Protein AF-A0A7C2E835-F1 (afdb_monomer)

Secondary structure (DSSP, 8-state):
-----SSHHHHHHHHGGG--------B-TTS-BHHHHHHHHHHHHHHHHHHHHHHHHHHHHHHHHHS-TT---HHHHHHHHHHHHHHHHHHHHHTT-

Foldseek 3Di:
DDDPDPVVVVVVVVVVVPPDPPDDQDADPVRHGPVVVLLVVLVVVLVVLVVVLVVLVVVLVVVPVPDPPPDDDPVNVVSVVSSVVSVVSSVVSVVVD

Structure (mmCIF, N/CA/C/O backbone):
data_AF-A0A7C2E835-F1
#
_entry.id   AF-A0A7C2E835-F1
#
loop_
_atom_site.group_PDB
_atom_site.id
_atom_site.type_symbol
_atom_site.label_atom_id
_atom_site.label_alt_id
_atom_site.label_comp_id
_atom_site.label_asym_id
_atom_site.label_entity_id
_atom_site.label_seq_id
_atom_site.pdbx_PDB_ins_code
_atom_site.Cartn_x
_atom_site.Cartn_y
_atom_site.Cartn_z
_atom_site.occupancy
_atom_site.B_iso_or_equiv
_atom_site.auth_seq_id
_atom_site.auth_comp_id
_atom_site.auth_asym_id
_atom_site.auth_atom_id
_atom_site.pdbx_PDB_model_num
ATOM 1 N N . MET A 1 1 ? 8.612 -61.080 -41.073 1.00 42.03 1 MET A N 1
ATOM 2 C CA . MET A 1 1 ? 9.910 -60.373 -41.047 1.00 42.03 1 MET A CA 1
ATOM 3 C C . MET A 1 1 ? 9.628 -58.880 -41.079 1.00 42.03 1 MET A C 1
A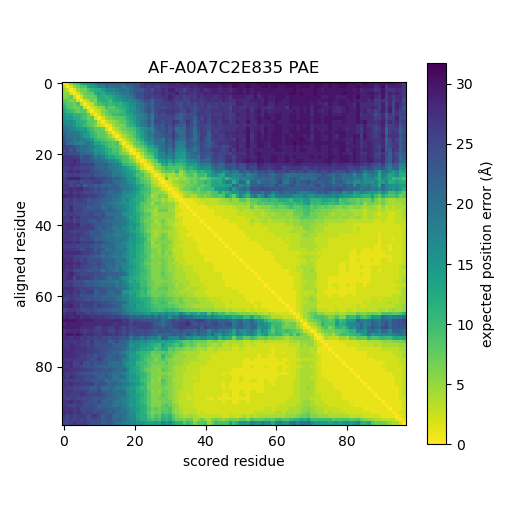TOM 5 O O . MET A 1 1 ? 8.928 -58.417 -41.967 1.00 42.03 1 MET A O 1
ATOM 9 N N . THR A 1 2 ? 10.042 -58.200 -40.018 1.00 54.59 2 THR A N 1
ATOM 10 C CA . THR A 1 2 ? 9.690 -56.849 -39.556 1.00 54.59 2 THR A CA 1
ATOM 11 C C . THR A 1 2 ? 10.279 -55.728 -40.414 1.00 54.59 2 THR A C 1
ATOM 13 O O . THR A 1 2 ? 11.476 -55.752 -40.685 1.00 54.59 2 THR A O 1
ATOM 16 N N . ARG A 1 3 ? 9.478 -54.711 -40.758 1.00 52.06 3 ARG A N 1
ATOM 17 C CA . ARG A 1 3 ? 9.972 -53.379 -41.156 1.00 52.06 3 ARG A CA 1
ATOM 18 C C . ARG A 1 3 ? 9.086 -52.279 -40.556 1.00 52.06 3 ARG A C 1
ATOM 20 O O . ARG A 1 3 ? 8.076 -51.930 -41.164 1.00 52.06 3 ARG A O 1
ATOM 27 N N . PRO A 1 4 ? 9.410 -51.775 -39.354 1.00 53.19 4 PRO A N 1
ATOM 28 C CA . PRO A 1 4 ? 8.673 -50.718 -38.679 1.00 53.19 4 PRO A CA 1
ATOM 29 C C . PRO A 1 4 ? 9.415 -49.376 -38.802 1.00 53.19 4 PRO A C 1
ATOM 31 O O . PRO A 1 4 ? 9.749 -48.778 -37.794 1.00 53.19 4 PRO A O 1
ATOM 34 N N . ASP A 1 5 ? 9.694 -48.889 -40.014 1.00 52.88 5 ASP A N 1
ATOM 35 C CA . ASP A 1 5 ? 10.640 -47.762 -40.164 1.00 52.88 5 ASP A CA 1
ATOM 36 C C . ASP A 1 5 ? 10.021 -46.463 -40.708 1.00 52.88 5 ASP A C 1
ATOM 38 O O . ASP A 1 5 ? 10.679 -45.428 -40.730 1.00 52.88 5 ASP A O 1
ATOM 42 N N . PHE A 1 6 ? 8.736 -46.457 -41.083 1.00 47.31 6 PHE A N 1
ATOM 43 C CA . PHE A 1 6 ? 8.087 -45.245 -41.616 1.00 47.31 6 PHE A CA 1
ATOM 44 C C . PHE A 1 6 ? 7.329 -44.409 -40.574 1.00 47.31 6 PHE A C 1
ATOM 46 O O . PHE A 1 6 ? 7.074 -43.232 -40.806 1.00 47.31 6 PHE A O 1
ATOM 53 N N . LEU A 1 7 ? 7.017 -44.971 -39.402 1.00 47.97 7 LEU A N 1
ATOM 54 C CA . LEU A 1 7 ? 6.334 -44.250 -38.315 1.00 47.97 7 LEU A CA 1
ATOM 55 C C . LEU A 1 7 ? 7.298 -43.515 -37.368 1.00 47.97 7 LEU A C 1
ATOM 57 O O . LEU A 1 7 ? 6.896 -42.559 -36.710 1.00 47.97 7 LEU A O 1
ATOM 61 N N . ALA A 1 8 ? 8.578 -43.901 -37.334 1.00 48.06 8 ALA A N 1
ATOM 62 C CA . ALA A 1 8 ? 9.581 -43.264 -36.478 1.00 48.06 8 ALA A CA 1
ATOM 63 C C . ALA A 1 8 ? 10.049 -41.892 -37.006 1.00 48.06 8 ALA A C 1
ATOM 65 O O . ALA A 1 8 ? 10.413 -41.018 -36.221 1.00 48.06 8 ALA A O 1
ATOM 66 N N . ALA A 1 9 ? 9.988 -41.662 -38.322 1.00 50.00 9 ALA A N 1
ATOM 67 C CA . ALA A 1 9 ? 10.445 -40.410 -38.929 1.00 50.00 9 ALA A CA 1
ATOM 68 C C . ALA A 1 9 ? 9.488 -39.225 -38.688 1.00 50.00 9 ALA A C 1
ATOM 70 O O . ALA A 1 9 ? 9.932 -38.080 -38.625 1.00 50.00 9 ALA A O 1
ATOM 71 N N . LEU A 1 10 ? 8.186 -39.480 -38.501 1.00 49.31 10 LEU A N 1
ATOM 72 C CA . LEU A 1 10 ? 7.195 -38.416 -38.289 1.00 49.31 10 LEU A CA 1
ATOM 73 C C . LEU A 1 10 ? 7.204 -37.877 -36.845 1.00 49.31 10 LEU A C 1
ATOM 75 O O . LEU A 1 10 ? 6.869 -36.719 -36.614 1.00 49.31 10 LEU A O 1
ATOM 79 N N . ILE A 1 11 ? 7.637 -38.690 -35.876 1.00 52.28 11 ILE A N 1
ATOM 80 C CA . ILE A 1 11 ? 7.720 -38.289 -34.461 1.00 52.28 11 ILE A CA 1
ATOM 81 C C . ILE A 1 11 ? 9.000 -37.477 -34.190 1.00 52.28 11 ILE A C 1
ATOM 83 O O . ILE A 1 11 ? 8.980 -36.546 -33.387 1.00 52.28 11 ILE A O 1
ATOM 87 N N . ALA A 1 12 ? 10.094 -37.750 -34.911 1.00 51.97 1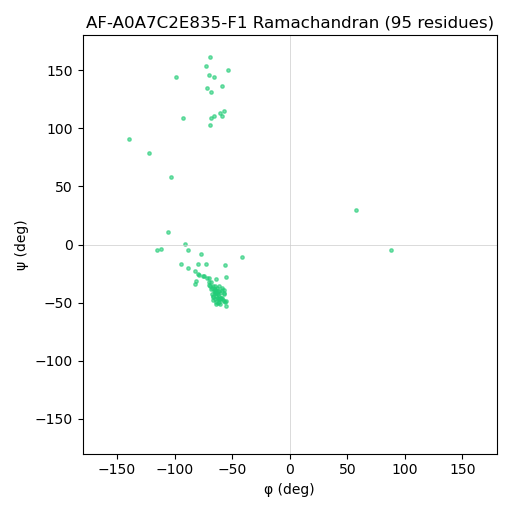2 ALA A N 1
ATOM 88 C CA . ALA A 1 12 ? 11.351 -37.010 -34.763 1.00 51.97 12 ALA A CA 1
ATOM 89 C C . ALA A 1 12 ? 11.261 -35.547 -35.248 1.00 51.97 12 ALA A C 1
ATOM 91 O O . ALA A 1 12 ? 11.885 -34.665 -34.661 1.00 51.97 12 ALA A O 1
ATOM 92 N N . GLY A 1 13 ? 10.447 -35.265 -36.274 1.00 50.66 13 GLY A N 1
ATOM 93 C CA . GLY A 1 13 ? 10.243 -33.901 -36.778 1.00 50.66 13 GLY A CA 1
ATOM 94 C C . GLY A 1 13 ? 9.455 -32.996 -35.824 1.00 50.66 13 GLY A C 1
ATOM 95 O O . GLY A 1 13 ? 9.682 -31.788 -35.797 1.00 50.66 13 GLY A O 1
ATOM 96 N N . LEU A 1 14 ? 8.569 -33.568 -34.999 1.00 51.12 14 LEU A N 1
ATOM 97 C CA . LEU A 1 14 ? 7.716 -32.799 -34.087 1.00 51.12 14 LEU A CA 1
ATOM 98 C C . LEU A 1 14 ? 8.427 -32.402 -32.781 1.00 51.12 14 LEU A C 1
ATOM 100 O O . LEU A 1 14 ? 8.042 -31.417 -32.156 1.00 51.12 14 LEU A O 1
ATOM 104 N N . LEU A 1 15 ? 9.485 -33.122 -32.382 1.00 51.09 15 LEU A N 1
ATOM 105 C CA . LEU A 1 15 ? 10.301 -32.748 -31.217 1.00 51.09 15 LEU A CA 1
ATOM 106 C C . LEU A 1 15 ? 11.316 -31.632 -31.517 1.00 51.09 15 LEU A C 1
ATOM 108 O O . LEU A 1 15 ? 11.694 -30.907 -30.601 1.00 51.09 15 LEU A O 1
ATOM 112 N N . ALA A 1 16 ? 11.742 -31.460 -32.773 1.00 51.53 16 ALA A N 1
ATOM 113 C CA . ALA A 1 16 ? 12.744 -30.454 -33.145 1.00 51.53 16 ALA A CA 1
ATOM 114 C C . ALA A 1 16 ? 12.180 -29.023 -33.271 1.00 51.53 16 ALA A C 1
ATOM 116 O O . ALA A 1 16 ? 12.945 -28.064 -33.256 1.00 51.53 16 ALA A O 1
ATOM 117 N N . ALA A 1 17 ? 10.856 -28.862 -33.382 1.00 52.06 17 ALA A N 1
ATOM 118 C CA . ALA A 1 17 ? 10.210 -27.558 -33.571 1.00 52.06 17 ALA A CA 1
ATOM 119 C C . ALA A 1 17 ? 9.872 -26.819 -32.259 1.00 52.06 17 ALA A C 1
ATOM 121 O O . ALA A 1 17 ? 9.407 -25.684 -32.305 1.00 52.06 17 ALA A O 1
ATOM 122 N N . GLN A 1 18 ? 10.095 -27.445 -31.096 1.00 51.78 18 GLN A N 1
ATOM 123 C CA . GLN A 1 18 ? 9.682 -26.907 -29.794 1.00 51.78 18 GLN A CA 1
ATOM 124 C C . GLN A 1 18 ? 10.833 -26.340 -28.955 1.00 51.78 18 GLN A C 1
ATOM 126 O O . GLN A 1 18 ? 10.615 -26.036 -27.784 1.00 51.78 18 GLN A O 1
ATOM 131 N N . THR A 1 19 ? 12.037 -26.165 -29.505 1.00 54.03 19 THR A N 1
ATOM 132 C CA . THR A 1 19 ? 13.086 -25.390 -28.829 1.00 54.03 19 THR A CA 1
ATOM 133 C C . THR A 1 19 ? 12.625 -23.932 -28.745 1.00 54.03 19 THR A C 1
ATOM 135 O O . THR A 1 19 ? 12.529 -23.269 -29.782 1.00 54.03 19 THR A O 1
ATOM 138 N N . PRO A 1 20 ? 12.303 -23.401 -27.547 1.00 62.00 20 PRO A N 1
ATOM 139 C CA . PRO A 1 20 ? 12.014 -21.983 -27.400 1.00 62.00 20 PRO A CA 1
ATOM 140 C C . PRO A 1 20 ? 13.253 -21.222 -27.879 1.00 62.00 20 PRO A C 1
ATOM 142 O O . PRO A 1 20 ? 14.361 -21.643 -27.538 1.00 62.00 20 PRO A O 1
ATOM 145 N N . PRO A 1 21 ? 13.118 -20.141 -28.665 1.00 60.53 21 PRO A N 1
ATOM 146 C CA . PRO A 1 21 ? 14.279 -19.381 -29.096 1.00 60.53 21 PRO A CA 1
ATOM 147 C C . PRO A 1 21 ? 15.038 -18.903 -27.855 1.00 60.53 21 PRO A C 1
ATOM 149 O O . PRO A 1 21 ? 14.511 -18.136 -27.045 1.00 60.53 21 PRO A O 1
ATOM 152 N N . GLU A 1 22 ? 16.262 -19.401 -27.684 1.00 59.09 22 GLU A N 1
ATOM 153 C CA . GLU A 1 22 ? 17.152 -18.959 -26.623 1.00 59.09 22 GLU A CA 1
ATOM 154 C C . GLU A 1 22 ? 17.443 -17.462 -26.790 1.00 59.09 22 GLU A C 1
ATOM 156 O O . GLU A 1 22 ? 18.061 -17.024 -27.757 1.00 59.09 22 GLU A O 1
ATOM 161 N N . GLY A 1 23 ? 16.958 -16.669 -25.833 1.00 57.00 23 GLY A N 1
ATOM 162 C CA . GLY A 1 23 ? 17.760 -15.646 -25.159 1.00 57.00 23 GLY A CA 1
ATOM 163 C C . GLY A 1 23 ? 18.441 -14.551 -25.986 1.00 57.00 23 GLY A C 1
ATOM 164 O O . GLY A 1 23 ? 19.467 -14.043 -25.546 1.00 57.00 23 GLY A O 1
ATOM 165 N N . GLY A 1 24 ? 17.909 -14.133 -27.135 1.00 57.59 24 GLY A N 1
ATOM 166 C CA . GLY A 1 24 ? 18.339 -12.870 -27.749 1.00 57.59 24 GLY A CA 1
ATOM 167 C C . GLY A 1 24 ? 17.943 -11.669 -26.867 1.00 57.59 24 GLY A C 1
ATOM 168 O O . GLY A 1 24 ? 16.866 -11.709 -26.263 1.00 57.59 24 GLY A O 1
ATOM 169 N N . PRO A 1 25 ? 18.754 -10.592 -26.772 1.00 58.03 25 PRO A N 1
ATOM 170 C CA . PRO A 1 25 ? 18.395 -9.412 -25.988 1.00 58.03 25 PRO A CA 1
ATOM 171 C C . PRO A 1 25 ? 17.084 -8.833 -26.524 1.00 58.03 25 PRO A C 1
ATOM 173 O O . PRO A 1 25 ? 17.028 -8.312 -27.641 1.00 58.03 25 PRO A O 1
ATOM 176 N N . ARG A 1 26 ? 16.014 -8.952 -25.733 1.00 67.00 26 ARG A N 1
ATOM 177 C CA . ARG A 1 26 ? 14.694 -8.439 -26.093 1.00 67.00 26 ARG A CA 1
ATOM 178 C C . ARG A 1 26 ? 14.776 -6.917 -26.059 1.00 67.00 26 ARG A C 1
ATOM 180 O O . ARG A 1 26 ? 14.844 -6.310 -24.995 1.00 67.00 26 ARG A O 1
ATOM 187 N N . ARG A 1 27 ? 14.868 -6.295 -27.233 1.00 74.25 27 ARG A N 1
ATOM 188 C CA . ARG A 1 27 ? 14.879 -4.836 -27.384 1.00 74.25 27 ARG A CA 1
ATOM 189 C C . ARG A 1 27 ? 13.489 -4.347 -27.755 1.00 74.25 27 ARG A C 1
ATOM 191 O O . ARG A 1 27 ? 12.769 -5.017 -28.494 1.00 74.25 27 ARG A O 1
ATOM 198 N N . LEU A 1 28 ? 13.117 -3.181 -27.241 1.00 73.00 28 LEU A N 1
ATOM 199 C CA . LEU A 1 28 ? 11.920 -2.482 -27.693 1.00 73.00 28 LEU A CA 1
ATOM 200 C C . LEU A 1 28 ? 12.117 -1.961 -29.131 1.00 73.00 28 LEU A C 1
ATOM 202 O O . LEU A 1 28 ? 13.257 -1.803 -29.576 1.00 73.00 28 LEU A O 1
ATOM 206 N N . PRO A 1 29 ? 11.022 -1.634 -29.847 1.00 69.62 29 PRO A N 1
ATOM 207 C CA . PRO A 1 29 ? 11.080 -1.019 -31.179 1.00 69.62 29 PRO A CA 1
ATOM 208 C C . PRO A 1 29 ? 11.876 0.298 -31.238 1.00 69.62 29 PRO A C 1
ATOM 210 O O . PRO A 1 29 ? 12.279 0.721 -32.315 1.00 69.62 29 PRO A O 1
ATOM 213 N N . ASP A 1 30 ? 12.107 0.936 -30.088 1.00 72.88 30 ASP A N 1
ATOM 214 C CA . ASP A 1 30 ? 12.898 2.161 -29.926 1.00 72.88 30 ASP A CA 1
ATOM 215 C C . ASP A 1 30 ? 14.394 1.908 -29.635 1.00 72.88 30 ASP A C 1
ATOM 217 O O . ASP A 1 30 ? 15.162 2.854 -29.472 1.00 72.88 30 ASP A O 1
ATOM 221 N N . GLY A 1 31 ? 14.821 0.642 -29.562 1.00 69.44 31 GLY A N 1
ATOM 222 C CA . GLY A 1 31 ? 16.207 0.239 -29.321 1.00 69.44 31 GLY A CA 1
ATOM 223 C C . GLY A 1 31 ? 16.613 0.105 -27.848 1.00 69.44 31 GLY A C 1
ATOM 224 O O . GLY A 1 31 ? 17.724 -0.365 -27.589 1.00 69.44 31 GLY A O 1
ATOM 225 N N . ARG A 1 32 ? 15.747 0.448 -26.883 1.00 75.75 32 ARG A N 1
ATOM 226 C CA . ARG A 1 32 ? 16.023 0.254 -25.445 1.00 75.75 32 ARG A CA 1
ATOM 227 C C . ARG A 1 32 ? 15.951 -1.221 -25.055 1.00 75.75 32 ARG A C 1
ATOM 229 O O . ARG A 1 32 ? 15.233 -2.003 -25.683 1.00 75.75 32 ARG A O 1
ATOM 236 N N . SER A 1 33 ? 16.675 -1.613 -24.005 1.00 81.12 33 SER A N 1
ATOM 237 C CA . SER A 1 33 ? 16.532 -2.963 -23.457 1.00 81.12 33 SER A CA 1
ATOM 238 C C . SER A 1 33 ? 15.151 -3.108 -22.797 1.00 81.12 33 SER A C 1
ATOM 240 O O . SER A 1 33 ? 14.699 -2.239 -22.047 1.00 81.12 33 SER A O 1
ATOM 242 N N . GLN A 1 34 ? 14.434 -4.186 -23.120 1.00 83.38 34 GLN A N 1
ATOM 243 C CA . GLN A 1 34 ? 13.126 -4.466 -22.528 1.00 83.38 34 GLN A CA 1
ATOM 244 C C . GLN A 1 34 ? 13.247 -4.722 -21.028 1.00 83.38 34 GLN A C 1
ATOM 246 O O . GLN A 1 34 ? 12.384 -4.293 -20.265 1.00 83.38 34 GLN A O 1
ATOM 251 N N . ASP A 1 35 ? 14.338 -5.358 -20.613 1.00 83.62 35 ASP A N 1
ATOM 252 C CA . ASP A 1 35 ? 14.577 -5.711 -19.220 1.00 83.62 35 ASP A CA 1
ATOM 253 C C . ASP A 1 35 ? 14.791 -4.464 -18.344 1.00 83.62 35 ASP 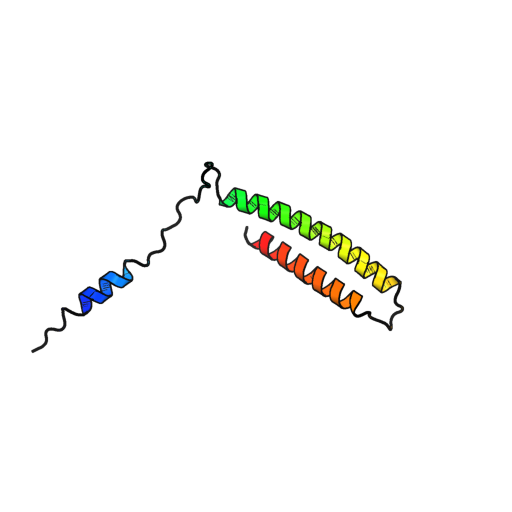A C 1
ATOM 255 O O . ASP A 1 35 ? 14.175 -4.368 -17.283 1.00 83.62 35 ASP A O 1
ATOM 259 N N . GLU A 1 36 ? 15.552 -3.452 -18.794 1.00 85.25 36 GLU A N 1
ATOM 260 C CA . GLU A 1 36 ? 15.692 -2.189 -18.043 1.00 85.25 36 GLU A CA 1
ATOM 261 C C . GLU A 1 36 ? 14.380 -1.401 -18.001 1.00 85.25 36 GLU A C 1
ATOM 263 O O . GLU A 1 36 ? 14.050 -0.797 -16.978 1.00 85.25 36 GLU A O 1
ATOM 268 N N . ALA A 1 37 ? 13.609 -1.406 -19.094 1.00 87.25 37 ALA A N 1
ATOM 269 C CA . ALA A 1 37 ? 12.310 -0.740 -19.129 1.00 87.25 37 ALA A CA 1
ATOM 270 C C . ALA A 1 37 ? 11.321 -1.380 -18.138 1.00 87.25 37 ALA A C 1
ATOM 272 O O . ALA A 1 37 ? 10.613 -0.663 -17.428 1.00 87.25 37 ALA A O 1
ATOM 273 N N . ILE A 1 38 ? 11.303 -2.716 -18.051 1.00 87.50 38 ILE A N 1
ATOM 274 C CA . ILE A 1 38 ? 10.507 -3.457 -17.065 1.00 87.50 38 ILE A CA 1
ATOM 275 C C . ILE A 1 38 ? 10.998 -3.154 -15.649 1.00 87.50 38 ILE A C 1
ATOM 277 O O . ILE A 1 38 ? 10.177 -2.844 -14.789 1.00 87.50 38 ILE A O 1
ATOM 281 N N . LEU A 1 39 ? 12.312 -3.190 -15.412 1.00 89.25 39 LEU A N 1
ATOM 282 C CA . LEU A 1 39 ? 12.904 -2.913 -14.103 1.00 89.25 39 LEU A CA 1
ATOM 283 C C . LEU A 1 39 ? 12.521 -1.520 -13.595 1.00 89.25 39 LEU A C 1
ATOM 285 O O . LEU A 1 39 ? 12.072 -1.380 -12.457 1.00 89.25 39 LEU A O 1
ATOM 289 N N . LYS A 1 40 ? 12.641 -0.496 -14.446 1.00 91.06 40 LYS A N 1
ATOM 290 C CA . LYS A 1 40 ? 12.254 0.872 -14.092 1.00 91.06 40 LYS A CA 1
ATOM 291 C C . LYS A 1 40 ? 10.764 0.966 -13.758 1.00 91.06 40 LYS A C 1
ATOM 293 O O . LYS A 1 40 ? 10.411 1.529 -12.726 1.00 91.06 40 LYS A O 1
ATOM 298 N N . ALA A 1 41 ? 9.903 0.379 -14.588 1.00 93.31 41 ALA A N 1
ATOM 299 C CA . ALA A 1 41 ? 8.460 0.397 -14.357 1.00 93.31 41 ALA A CA 1
ATOM 300 C C . ALA A 1 41 ? 8.054 -0.365 -13.079 1.00 93.31 41 ALA A C 1
ATOM 302 O O . ALA A 1 41 ? 7.149 0.059 -12.360 1.00 93.31 41 ALA A O 1
ATOM 303 N N . ASP A 1 42 ? 8.708 -1.489 -12.776 1.00 93.31 42 ASP A N 1
ATOM 304 C CA . ASP A 1 42 ? 8.467 -2.250 -11.548 1.00 93.31 42 ASP A CA 1
ATOM 305 C C . ASP A 1 42 ? 8.951 -1.497 -10.305 1.00 93.31 42 ASP A C 1
ATOM 307 O O . ASP A 1 42 ? 8.289 -1.557 -9.263 1.00 93.31 42 ASP A O 1
ATOM 31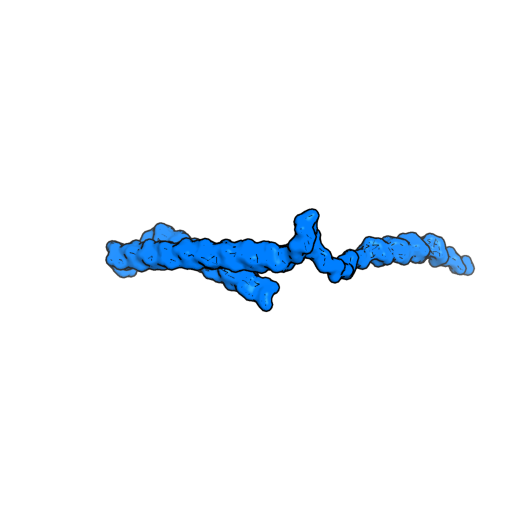1 N N . TRP A 1 43 ? 10.060 -0.762 -10.410 1.00 93.62 43 TRP A N 1
ATOM 312 C CA . TRP A 1 43 ? 10.542 0.119 -9.350 1.00 93.62 43 TRP A CA 1
ATOM 313 C C . TRP A 1 43 ? 9.554 1.255 -9.072 1.00 93.62 43 TRP A C 1
ATOM 315 O O . TRP A 1 43 ? 9.116 1.395 -7.931 1.00 93.62 43 TRP A O 1
ATOM 325 N N . GLU A 1 44 ? 9.119 1.990 -10.100 1.00 96.44 44 GLU A N 1
ATOM 326 C CA . GLU A 1 44 ? 8.136 3.080 -9.966 1.00 96.44 44 GLU A CA 1
ATOM 327 C C . GLU A 1 44 ? 6.845 2.583 -9.297 1.00 96.44 44 GLU A C 1
ATOM 329 O O . GLU A 1 44 ? 6.413 3.131 -8.283 1.00 96.44 44 GLU A O 1
ATOM 334 N N . LYS A 1 45 ? 6.295 1.456 -9.765 1.00 96.69 45 LYS A N 1
ATOM 335 C CA . LYS A 1 45 ? 5.103 0.847 -9.151 1.00 96.69 45 LYS A CA 1
ATOM 336 C C . LYS A 1 45 ? 5.330 0.367 -7.717 1.00 96.69 45 LYS A C 1
ATOM 338 O O . LYS A 1 45 ? 4.386 0.318 -6.936 1.00 96.69 45 LYS A O 1
ATOM 343 N N . SER A 1 46 ? 6.550 -0.039 -7.363 1.00 95.69 46 SER A N 1
ATOM 344 C CA . SER A 1 46 ? 6.866 -0.434 -5.983 1.00 95.69 46 SER A CA 1
ATOM 345 C C . SER A 1 46 ? 6.875 0.771 -5.045 1.00 95.69 46 SER A C 1
ATOM 347 O O . SER A 1 46 ? 6.449 0.640 -3.901 1.00 95.69 46 SER A O 1
ATOM 349 N N . ILE A 1 47 ? 7.318 1.937 -5.528 1.00 97.81 47 ILE A N 1
ATOM 350 C CA . ILE A 1 47 ? 7.250 3.199 -4.782 1.00 97.81 47 ILE A CA 1
ATOM 351 C C . ILE A 1 47 ? 5.791 3.626 -4.579 1.00 97.81 47 ILE A C 1
ATOM 353 O O . ILE A 1 47 ? 5.415 3.986 -3.465 1.00 97.81 47 ILE A O 1
ATOM 357 N N . GLU A 1 48 ? 4.957 3.527 -5.616 1.00 98.19 48 GLU A N 1
ATOM 358 C CA . GLU A 1 48 ? 3.519 3.821 -5.522 1.00 98.19 48 GLU A CA 1
ATOM 359 C C . GLU A 1 48 ? 2.805 2.903 -4.517 1.00 98.19 48 GLU A C 1
ATOM 361 O O . GLU A 1 48 ? 2.137 3.389 -3.603 1.00 98.19 48 GLU A O 1
ATOM 366 N N . ASP A 1 49 ? 2.995 1.582 -4.633 1.00 98.12 49 ASP A N 1
ATOM 367 C CA . ASP A 1 49 ? 2.421 0.610 -3.694 1.00 98.12 49 ASP A CA 1
ATOM 368 C C . ASP A 1 49 ? 2.898 0.880 -2.250 1.00 98.12 49 ASP A C 1
ATOM 370 O O . ASP A 1 49 ? 2.130 0.715 -1.302 1.00 98.12 49 ASP A O 1
ATOM 374 N N . ALA A 1 50 ? 4.160 1.288 -2.059 1.00 98.12 50 ALA A N 1
ATOM 375 C CA . ALA A 1 50 ? 4.705 1.607 -0.739 1.00 98.12 50 ALA A CA 1
ATOM 376 C C . ALA A 1 50 ? 4.068 2.873 -0.144 1.00 98.12 50 ALA A C 1
ATOM 378 O O . ALA A 1 50 ? 3.776 2.906 1.052 1.00 98.12 50 ALA A O 1
ATOM 379 N N . ALA A 1 51 ? 3.795 3.889 -0.966 1.00 98.44 51 ALA A N 1
ATOM 380 C CA . ALA A 1 51 ? 3.050 5.068 -0.537 1.00 98.44 51 ALA A CA 1
ATOM 381 C C . ALA A 1 51 ? 1.599 4.719 -0.144 1.00 98.44 51 ALA A C 1
ATOM 383 O O . ALA A 1 51 ? 1.109 5.197 0.882 1.00 98.44 51 ALA A O 1
ATOM 384 N N . GLU A 1 52 ? 0.924 3.842 -0.904 1.00 98.25 52 GLU A N 1
ATOM 385 C CA . GLU A 1 52 ? -0.408 3.324 -0.539 1.00 98.25 52 GLU A CA 1
ATOM 386 C C . GLU A 1 52 ? -0.354 2.550 0.789 1.00 98.25 52 GLU A C 1
ATOM 388 O O . GLU A 1 52 ? -1.232 2.718 1.636 1.00 98.25 52 GLU A O 1
ATOM 393 N N . LEU A 1 53 ? 0.704 1.763 1.015 1.00 98.19 53 LEU A N 1
ATOM 394 C CA . LEU A 1 53 ? 0.906 1.009 2.253 1.00 98.19 53 LEU A CA 1
ATOM 395 C C . LEU A 1 53 ? 1.000 1.933 3.474 1.00 98.19 53 LEU A C 1
ATOM 397 O O . LEU A 1 53 ? 0.316 1.681 4.465 1.00 98.19 53 LEU A O 1
ATOM 401 N N . VAL A 1 54 ? 1.783 3.017 3.398 1.00 98.50 54 VAL A N 1
ATOM 402 C CA . VAL A 1 54 ? 1.885 4.010 4.485 1.00 98.50 54 VAL A CA 1
ATOM 403 C C . VAL A 1 54 ? 0.511 4.590 4.814 1.00 98.50 54 VAL A C 1
ATOM 405 O O . VAL A 1 54 ? 0.094 4.573 5.971 1.00 98.50 54 VAL A O 1
ATOM 408 N N . LYS A 1 55 ? -0.237 5.015 3.791 1.00 98.38 55 LYS A N 1
ATOM 409 C CA . LYS A 1 55 ? -1.581 5.577 3.967 1.00 98.38 55 LYS A CA 1
ATOM 410 C C . LYS A 1 55 ? -2.542 4.589 4.635 1.00 98.38 55 LYS A C 1
ATOM 412 O O . LYS A 1 55 ? -3.273 4.961 5.550 1.00 98.38 55 LYS A O 1
ATOM 417 N N . LEU A 1 56 ? -2.565 3.335 4.185 1.00 98.25 56 LEU A N 1
ATOM 418 C CA . LEU A 1 56 ? -3.441 2.314 4.766 1.00 98.25 56 LEU A CA 1
ATOM 419 C C . LEU A 1 56 ? -3.040 1.968 6.201 1.00 98.25 56 LEU A C 1
ATOM 421 O O . LEU A 1 56 ? -3.914 1.739 7.032 1.00 98.25 56 LEU A O 1
ATOM 425 N N . ALA A 1 57 ? -1.743 1.959 6.511 1.00 97.94 57 ALA A N 1
ATOM 426 C CA . ALA A 1 57 ? -1.261 1.727 7.868 1.00 97.94 57 ALA A CA 1
ATOM 427 C C . ALA A 1 57 ? -1.699 2.848 8.826 1.00 97.94 57 ALA A C 1
ATOM 429 O O . ALA A 1 57 ? -2.152 2.563 9.936 1.00 97.94 57 ALA A O 1
ATOM 430 N N . GLU A 1 58 ? -1.636 4.109 8.392 1.00 97.81 58 GLU A N 1
ATOM 431 C CA . GLU A 1 58 ? -2.161 5.249 9.156 1.00 97.81 58 GLU A CA 1
ATOM 432 C C . GLU A 1 58 ? -3.675 5.137 9.378 1.00 97.81 58 GLU A C 1
ATOM 434 O O . GLU A 1 58 ? -4.162 5.361 10.489 1.00 97.81 58 GLU A O 1
ATOM 439 N N . GLN A 1 59 ? -4.425 4.737 8.347 1.00 95.00 59 GLN A N 1
ATOM 440 C CA . GLN A 1 59 ? -5.867 4.506 8.459 1.00 95.00 59 GLN A CA 1
ATOM 441 C C . GLN A 1 59 ? -6.191 3.369 9.429 1.00 95.00 59 GLN A C 1
ATOM 443 O O . GLN A 1 59 ? -7.047 3.542 10.293 1.00 95.00 59 GLN A O 1
ATOM 448 N N . LEU A 1 60 ? -5.483 2.239 9.335 1.00 94.69 60 LEU A N 1
ATOM 449 C CA . LEU A 1 60 ? -5.655 1.107 10.243 1.00 94.69 60 LEU A CA 1
ATOM 450 C C . LEU A 1 60 ? -5.393 1.521 11.690 1.00 94.69 60 LEU A C 1
ATOM 452 O O . LEU A 1 60 ? -6.192 1.209 12.569 1.00 94.69 60 LEU A O 1
ATOM 456 N N . LYS A 1 61 ? -4.304 2.259 11.931 1.00 93.81 61 LYS A N 1
ATOM 457 C CA . LYS A 1 61 ? -3.991 2.802 13.253 1.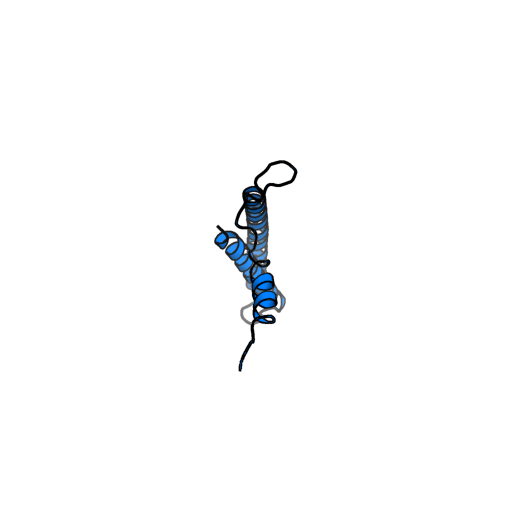00 93.81 61 LYS A CA 1
ATOM 458 C C . LYS A 1 61 ? -5.141 3.666 13.771 1.00 93.81 61 LYS A C 1
ATOM 460 O O . LYS A 1 61 ? -5.604 3.440 14.882 1.00 93.81 61 LYS A O 1
ATOM 465 N N . SER A 1 62 ? -5.633 4.605 12.962 1.00 92.12 62 SER A N 1
ATOM 466 C CA . SER A 1 62 ? -6.724 5.494 13.369 1.00 92.12 62 SER A CA 1
ATOM 467 C C . SER A 1 62 ? -8.022 4.738 13.670 1.00 92.12 62 SER A C 1
ATOM 469 O O . SER A 1 62 ? -8.704 5.056 14.641 1.00 92.12 62 SER A O 1
ATOM 471 N N . GLU A 1 63 ? -8.362 3.720 12.877 1.00 89.31 63 GLU A N 1
ATOM 472 C CA . GLU A 1 63 ? -9.514 2.852 13.142 1.00 89.31 63 GLU A CA 1
ATOM 473 C C . GLU A 1 63 ? -9.349 2.079 14.457 1.00 89.31 63 GLU A C 1
ATOM 475 O O . GLU A 1 63 ? -10.295 1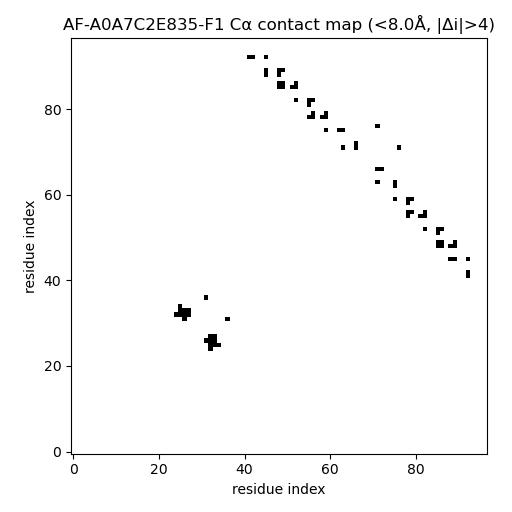.980 15.235 1.00 89.31 63 GLU A O 1
ATOM 480 N N . LEU A 1 64 ? -8.156 1.556 14.740 1.00 89.06 64 LEU A N 1
ATOM 481 C CA . LEU A 1 64 ? -7.879 0.840 15.987 1.00 89.06 64 LEU A CA 1
ATOM 482 C C . LEU A 1 64 ? -7.856 1.761 17.216 1.00 89.06 64 LEU A C 1
ATOM 484 O O . LEU A 1 64 ? -8.251 1.332 18.291 1.00 89.06 64 LEU A O 1
ATOM 488 N N . GLU A 1 65 ? -7.431 3.018 17.075 1.00 89.06 65 GLU A N 1
ATOM 489 C CA . GLU A 1 65 ? -7.466 4.009 18.163 1.00 89.06 65 GLU A CA 1
ATOM 490 C C . GLU A 1 65 ? -8.894 4.476 18.486 1.00 89.06 65 GLU A C 1
ATOM 492 O O . GLU A 1 65 ? -9.179 4.847 19.622 1.00 89.06 65 GLU A O 1
ATOM 497 N N . ARG A 1 66 ? -9.796 4.468 17.496 1.00 85.06 66 ARG A N 1
ATOM 498 C CA . ARG A 1 66 ? -11.202 4.875 17.667 1.00 85.06 66 ARG A CA 1
ATOM 499 C C . ARG A 1 66 ? -12.083 3.773 18.238 1.00 85.06 66 ARG A C 1
ATOM 501 O O . ARG A 1 66 ? -13.045 4.073 18.940 1.00 85.06 66 ARG A O 1
ATOM 508 N N . ASN A 1 67 ? -11.801 2.523 17.889 1.00 75.31 67 ASN A N 1
ATOM 509 C CA . ASN A 1 67 ? -12.590 1.387 18.335 1.00 75.31 67 ASN A CA 1
ATOM 510 C C . ASN A 1 67 ? -11.970 0.821 19.622 1.00 75.31 67 ASN A C 1
ATOM 512 O O . ASN A 1 67 ? -10.907 0.206 19.581 1.00 75.31 67 ASN A O 1
ATOM 516 N N . GLU A 1 68 ? -12.629 1.015 20.771 1.00 63.50 68 GLU A N 1
ATOM 517 C CA . GLU A 1 68 ? -12.235 0.351 22.021 1.00 63.50 68 GLU A CA 1
ATOM 518 C C . GLU A 1 68 ? -12.143 -1.171 21.817 1.00 63.50 68 GLU A C 1
ATOM 520 O O . GLU A 1 68 ? -12.871 -1.740 21.001 1.00 63.50 68 GLU A O 1
ATOM 525 N N . HIS A 1 69 ? -11.252 -1.812 22.583 1.00 66.19 69 HIS A N 1
ATOM 526 C CA . HIS A 1 69 ? -10.678 -3.166 22.443 1.00 66.19 69 HIS A CA 1
ATOM 527 C C . HIS A 1 69 ? -11.597 -4.340 22.027 1.00 66.19 69 HIS A C 1
ATOM 529 O O . HIS A 1 69 ? -11.095 -5.423 21.736 1.00 66.19 69 HIS A O 1
ATOM 535 N N . HIS A 1 70 ? -12.916 -4.161 22.004 1.00 58.59 70 HIS A N 1
ATOM 536 C CA . HIS A 1 70 ? -13.916 -5.201 21.781 1.00 58.59 70 HIS A CA 1
ATOM 537 C C . HIS A 1 70 ? -14.679 -5.084 20.451 1.00 58.59 70 HIS A C 1
ATOM 539 O O . HIS A 1 70 ? -15.464 -5.979 20.142 1.00 58.59 70 HIS A O 1
ATOM 545 N N . VAL A 1 71 ? -14.450 -4.044 19.637 1.00 62.50 71 VAL A N 1
ATOM 546 C CA . VAL A 1 71 ? -15.134 -3.886 18.338 1.00 62.50 71 VAL A CA 1
ATOM 547 C C . VAL A 1 71 ? -14.117 -3.788 17.201 1.00 62.50 71 VAL A C 1
ATOM 549 O O . VAL A 1 71 ? -13.822 -2.716 16.684 1.00 62.50 71 VAL A O 1
ATOM 552 N N . LEU A 1 72 ? -13.574 -4.931 16.773 1.00 67.50 72 LEU A N 1
ATOM 553 C CA . LEU A 1 72 ? -12.850 -4.991 15.501 1.00 67.50 72 LEU A CA 1
ATOM 554 C C . LEU A 1 72 ? -13.852 -4.792 14.361 1.00 67.50 72 LEU A C 1
ATOM 556 O O . LEU A 1 72 ? -14.690 -5.654 14.090 1.00 67.50 72 LEU A O 1
ATOM 560 N N . SER A 1 73 ? -13.784 -3.636 13.705 1.00 79.88 73 SER A N 1
ATOM 561 C CA . SER A 1 73 ? -14.653 -3.341 12.575 1.00 79.88 73 SER A CA 1
ATOM 562 C C . SER A 1 73 ? -14.264 -4.206 11.369 1.00 79.88 73 SER A C 1
ATOM 564 O O . SER A 1 73 ? -13.089 -4.487 11.116 1.00 79.88 73 SER A O 1
ATOM 566 N N . VAL A 1 74 ? -15.259 -4.598 10.568 1.00 88.06 74 VAL A N 1
ATOM 567 C CA . VAL A 1 74 ? -15.025 -5.253 9.264 1.00 88.06 74 VAL A CA 1
ATOM 568 C C . VAL A 1 74 ? -14.128 -4.382 8.370 1.00 88.06 74 VAL A C 1
ATOM 570 O O . VAL A 1 74 ? -13.388 -4.900 7.537 1.00 88.06 74 VAL A O 1
ATOM 573 N N . SER A 1 75 ? -14.163 -3.059 8.565 1.00 89.12 75 SER A N 1
ATOM 574 C CA . SER A 1 75 ? -13.283 -2.109 7.884 1.00 89.12 75 SER A CA 1
ATOM 575 C C . SER A 1 75 ? -11.812 -2.354 8.230 1.00 89.12 75 SER A C 1
ATOM 577 O O . SER A 1 75 ? -11.005 -2.533 7.322 1.00 89.12 75 SER A O 1
ATOM 579 N N . SER A 1 76 ? -11.464 -2.463 9.518 1.00 91.62 76 SER A N 1
ATOM 580 C CA . SER A 1 76 ? -10.084 -2.706 9.963 1.00 91.62 76 SER A CA 1
ATOM 581 C C . SER A 1 76 ? -9.511 -4.008 9.404 1.00 91.62 76 SER A C 1
ATOM 583 O O . SER A 1 76 ? -8.359 -4.033 8.974 1.00 91.62 76 SER A O 1
ATOM 585 N N . ILE A 1 77 ? -10.324 -5.070 9.340 1.00 93.25 77 ILE A N 1
ATOM 586 C CA . ILE A 1 77 ? -9.922 -6.355 8.742 1.00 93.25 77 ILE A CA 1
ATOM 587 C C . ILE A 1 77 ? -9.579 -6.169 7.259 1.00 93.25 77 ILE A C 1
ATOM 589 O O . ILE A 1 77 ? -8.497 -6.551 6.821 1.00 93.25 77 ILE A O 1
ATOM 593 N N . ARG A 1 78 ? -10.453 -5.507 6.493 1.00 94.94 78 ARG A N 1
ATOM 594 C CA . ARG A 1 78 ? -10.229 -5.259 5.059 1.00 94.94 78 ARG A CA 1
ATOM 595 C C . ARG A 1 78 ? -9.011 -4.377 4.792 1.00 94.94 78 ARG A C 1
ATOM 597 O O . ARG A 1 78 ? -8.300 -4.591 3.811 1.00 94.94 78 ARG A O 1
ATOM 604 N N . ILE A 1 79 ? -8.764 -3.380 5.644 1.00 96.06 79 ILE A N 1
ATOM 605 C CA . ILE A 1 79 ? -7.570 -2.531 5.537 1.00 96.06 79 ILE A CA 1
ATOM 606 C C . ILE A 1 79 ? -6.310 -3.379 5.762 1.00 96.06 79 ILE A C 1
ATOM 608 O O . ILE A 1 79 ? -5.364 -3.273 4.981 1.00 96.06 79 ILE A O 1
ATOM 612 N N . ALA A 1 80 ? -6.308 -4.255 6.772 1.00 96.69 80 ALA A N 1
ATOM 613 C CA . ALA A 1 80 ? -5.191 -5.159 7.033 1.00 96.69 80 ALA A CA 1
ATOM 614 C C . ALA A 1 80 ? -4.930 -6.121 5.856 1.00 96.69 80 ALA A C 1
ATOM 616 O O . ALA A 1 80 ? -3.796 -6.211 5.386 1.00 96.69 80 ALA A O 1
ATOM 617 N N . GLU A 1 81 ? -5.969 -6.754 5.302 1.00 97.94 81 GLU A N 1
ATOM 618 C CA . GLU A 1 81 ? -5.854 -7.620 4.115 1.00 97.94 81 GLU A CA 1
ATOM 619 C C . GLU A 1 81 ? -5.245 -6.869 2.921 1.00 97.94 81 GLU A C 1
ATOM 621 O O . GLU A 1 81 ? -4.355 -7.368 2.227 1.00 97.94 81 GLU A O 1
ATOM 626 N N . ARG A 1 82 ? -5.668 -5.619 2.699 1.00 98.19 82 ARG A N 1
ATOM 627 C CA . ARG A 1 82 ? -5.126 -4.792 1.618 1.00 98.19 82 ARG A CA 1
ATOM 628 C C . ARG A 1 82 ? -3.642 -4.466 1.817 1.00 98.19 82 ARG A C 1
ATOM 630 O O . ARG A 1 82 ? -2.885 -4.481 0.842 1.00 98.19 82 ARG A O 1
ATOM 637 N N . ILE A 1 83 ? -3.216 -4.204 3.054 1.00 98.56 83 ILE A N 1
ATOM 638 C CA . ILE A 1 83 ? -1.798 -4.009 3.398 1.00 98.56 83 ILE A CA 1
ATOM 639 C C . ILE A 1 83 ? -0.994 -5.271 3.057 1.00 98.56 83 ILE A C 1
ATOM 641 O O . ILE A 1 83 ? 0.051 -5.171 2.406 1.00 98.56 83 ILE A O 1
ATOM 645 N N . GLU A 1 84 ? -1.485 -6.459 3.419 1.00 98.62 84 GLU A N 1
ATOM 646 C CA . GLU A 1 84 ? -0.823 -7.730 3.095 1.00 98.62 84 GLU A CA 1
ATOM 647 C C . GLU A 1 84 ? -0.679 -7.938 1.581 1.00 98.62 84 GLU A C 1
ATOM 649 O O . GLU A 1 84 ? 0.375 -8.362 1.089 1.00 98.62 84 GLU A O 1
ATOM 654 N N . GLU A 1 85 ? -1.716 -7.606 0.810 1.00 98.31 85 GLU A N 1
ATOM 655 C CA . GLU A 1 85 ? -1.674 -7.689 -0.647 1.00 98.31 85 GLU A CA 1
ATOM 656 C C . GLU A 1 85 ? -0.613 -6.779 -1.269 1.00 98.31 85 GLU A C 1
ATOM 658 O O . GLU A 1 85 ? 0.098 -7.218 -2.182 1.00 98.31 85 GLU A O 1
ATOM 663 N N . LEU A 1 86 ? -0.518 -5.526 -0.812 1.00 98.00 86 LEU A N 1
ATOM 664 C CA . LEU A 1 86 ? 0.470 -4.558 -1.295 1.00 98.00 86 LEU A CA 1
ATOM 665 C C . LEU A 1 86 ? 1.884 -4.991 -0.917 1.00 98.00 86 LEU A C 1
ATOM 667 O O . LEU A 1 86 ? 2.750 -5.095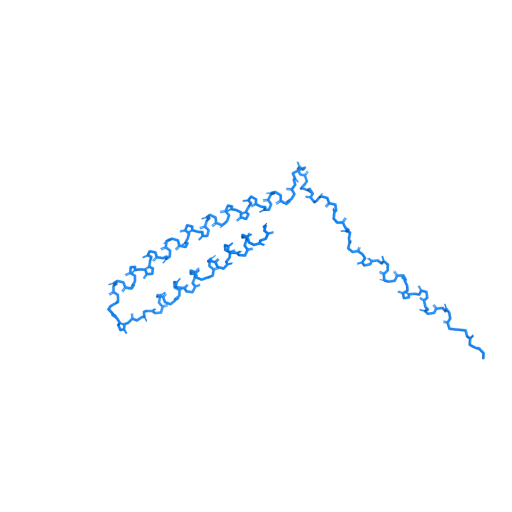 -1.787 1.00 98.00 86 LEU A O 1
ATOM 671 N N . ALA A 1 87 ? 2.100 -5.367 0.345 1.0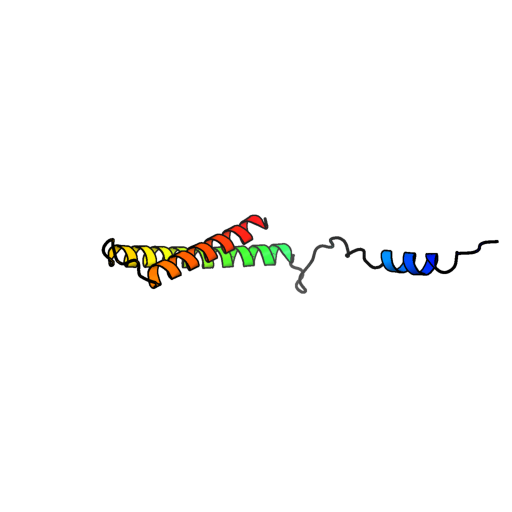0 98.12 87 ALA A N 1
ATOM 672 C CA . ALA A 1 87 ? 3.386 -5.872 0.814 1.00 98.12 87 ALA A CA 1
ATOM 673 C C . ALA A 1 87 ? 3.839 -7.097 -0.002 1.00 98.12 87 ALA A C 1
ATOM 675 O O . ALA A 1 87 ? 4.997 -7.203 -0.422 1.00 98.12 87 ALA A O 1
ATOM 676 N N . ARG A 1 88 ? 2.910 -8.013 -0.309 1.00 98.12 88 ARG A N 1
ATOM 677 C CA . ARG A 1 88 ? 3.181 -9.182 -1.155 1.00 98.12 88 ARG A CA 1
ATOM 678 C C . ARG A 1 88 ? 3.531 -8.790 -2.591 1.00 98.12 88 ARG A C 1
ATOM 680 O O . ARG A 1 88 ? 4.412 -9.430 -3.172 1.00 98.12 88 ARG A O 1
ATOM 687 N N . ARG A 1 89 ? 2.860 -7.792 -3.178 1.00 96.81 89 ARG A N 1
ATOM 688 C CA . ARG A 1 89 ? 3.150 -7.289 -4.533 1.00 96.81 89 ARG A CA 1
ATOM 689 C C . ARG A 1 89 ? 4.538 -6.661 -4.615 1.00 96.81 89 ARG A C 1
ATOM 691 O O . ARG A 1 89 ? 5.314 -7.078 -5.474 1.00 96.81 89 ARG A O 1
ATOM 698 N N . ILE A 1 90 ? 4.875 -5.770 -3.683 1.00 96.56 90 ILE A N 1
ATOM 699 C CA . ILE A 1 90 ? 6.209 -5.160 -3.574 1.00 96.56 90 ILE A CA 1
ATOM 700 C C . ILE A 1 90 ? 7.274 -6.256 -3.468 1.00 96.56 90 ILE A C 1
ATOM 702 O O . ILE A 1 90 ? 8.178 -6.333 -4.297 1.00 96.56 90 ILE A O 1
ATOM 706 N N . ARG A 1 91 ? 7.117 -7.196 -2.524 1.00 96.56 91 ARG A N 1
ATOM 707 C CA . ARG A 1 91 ? 8.070 -8.304 -2.337 1.00 96.56 91 ARG A CA 1
ATOM 708 C C . ARG A 1 91 ? 8.259 -9.147 -3.601 1.00 96.56 91 ARG A C 1
ATOM 710 O O . ARG A 1 91 ? 9.368 -9.596 -3.873 1.00 96.56 91 ARG A O 1
ATOM 717 N N . ARG A 1 92 ? 7.187 -9.406 -4.357 1.00 96.25 92 ARG A N 1
ATOM 718 C CA . ARG A 1 92 ? 7.257 -10.170 -5.615 1.00 96.25 92 ARG A CA 1
ATOM 719 C C . ARG A 1 92 ? 8.057 -9.438 -6.690 1.00 96.25 92 ARG A C 1
ATOM 721 O O . ARG A 1 92 ? 8.813 -10.102 -7.388 1.00 96.25 92 ARG A O 1
ATOM 728 N N . ARG A 1 93 ? 7.901 -8.115 -6.814 1.00 94.12 93 ARG A N 1
ATOM 729 C CA . ARG A 1 93 ? 8.697 -7.300 -7.748 1.00 94.12 93 ARG A CA 1
ATOM 730 C C . ARG A 1 93 ?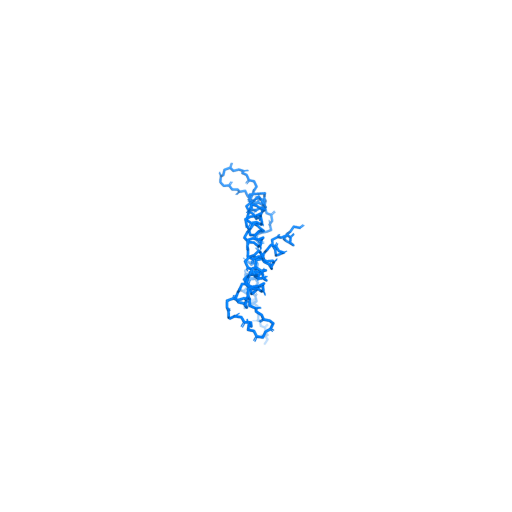 10.165 -7.262 -7.337 1.00 94.12 93 ARG A C 1
ATOM 732 O O . ARG A 1 93 ? 11.019 -7.524 -8.169 1.00 94.12 93 ARG A O 1
ATOM 739 N N . LEU A 1 94 ? 10.443 -7.060 -6.047 1.00 91.00 94 LEU A N 1
ATOM 740 C CA . LEU A 1 94 ? 11.813 -7.034 -5.526 1.00 91.00 94 LEU A CA 1
ATOM 741 C C . LEU A 1 94 ? 12.566 -8.354 -5.735 1.00 91.00 94 LEU A C 1
ATOM 743 O O . LEU A 1 94 ? 13.749 -8.317 -6.011 1.00 91.00 94 LEU A O 1
ATOM 747 N N . ARG A 1 95 ? 11.894 -9.510 -5.635 1.00 91.56 95 ARG A N 1
ATOM 748 C CA . ARG A 1 95 ? 12.512 -10.837 -5.846 1.00 91.56 95 ARG A CA 1
ATOM 749 C C . ARG A 1 95 ? 12.739 -11.219 -7.310 1.00 91.56 95 ARG A C 1
ATOM 751 O O . ARG A 1 95 ? 13.283 -12.289 -7.569 1.00 91.56 95 ARG A O 1
ATOM 758 N N . ARG A 1 96 ? 12.222 -10.438 -8.260 1.00 82.94 96 ARG A N 1
ATOM 759 C CA . ARG A 1 96 ? 12.433 -10.689 -9.693 1.00 82.94 96 ARG A CA 1
ATOM 760 C C . ARG A 1 96 ? 13.872 -10.347 -10.111 1.00 82.94 96 ARG A C 1
ATOM 762 O O . ARG A 1 96 ? 14.298 -10.800 -11.170 1.00 82.94 96 ARG A O 1
ATOM 769 N N . PHE A 1 97 ? 14.576 -9.588 -9.274 1.00 66.62 97 PHE A N 1
ATOM 770 C CA . PHE A 1 97 ? 15.941 -9.103 -9.441 1.00 66.62 97 PHE A CA 1
ATOM 771 C C . PHE A 1 97 ? 16.795 -9.562 -8.253 1.00 66.62 97 PHE A C 1
ATOM 773 O O . PHE A 1 97 ? 18.026 -9.649 -8.436 1.00 66.62 97 PHE A O 1
#

Mean predicted aligned error: 13.21 Å

pLDDT: mean 79.43, std 18.54, range [42.03, 98.62]

Sequence (97 aa):
MTRPDFLAALIAGLLAAQTPPEGGPRRLPDGRSQDEAILKADWEKSIEDAAELVKLAEQLKSELERNEHHVLSVSSIRIAERIEELARRIRRRLRRF

Solvent-accessible surface area (backbone atoms only — not comparable to full-atom values): 5900 Å² total; per-residue (Å²): 138,90,82,86,68,78,71,58,61,65,57,59,60,64,65,69,73,68,68,72,84,77,83,67,86,59,55,42,100,87,69,46,56,42,65,61,54,49,50,53,54,49,49,54,52,36,53,51,45,50,53,52,40,52,54,45,51,54,49,40,50,53,51,56,73,70,35,64,98,82,54,85,47,75,64,50,54,54,43,51,54,52,43,52,53,42,55,50,51,40,52,54,56,62,69,75,109

Radius of gyration: 26.54 Å; Cα contacts (8 Å, |Δi|>4): 42; chains: 1; bounding box: 34×66×64 Å